Protein AF-A0A6B0SMW4-F1 (afdb_monomer)

Foldseek 3Di:
DQWDWDADPPRDIDIDGQADPLPGHGDDVPDPVVVVVVVDACVSVVHDGPPDDPPCNVPPPDHPDPD

Organism: NCBI:txid2692200

Radius of gyration: 18.22 Å; Cα contacts (8 Å, |Δi|>4): 55; chains: 1; bounding box: 34×18×52 Å

Secondary structure (DSSP, 8-state):
--EEEEEEGGGEEEEEESB-TTT-PBPPTT--HHHHHTTS-GGGGTPPPTT---TTTTS-SS-----

InterPro domains:
  IPR013087 Zinc finger C2H2-type [PS00028] (20-40)

Mean predicted aligned error: 8.08 Å

Structure (mmCIF, N/CA/C/O backbone):
data_AF-A0A6B0SMW4-F1
#
_entry.id   AF-A0A6B0SMW4-F1
#
loop_
_atom_site.group_PDB
_atom_site.id
_atom_site.type_symbol
_atom_site.label_atom_id
_atom_site.label_alt_id
_atom_site.label_comp_id
_atom_site.label_asym_id
_atom_site.label_entity_id
_atom_site.label_seq_id
_atom_site.pdbx_PDB_ins_code
_atom_site.Cartn_x
_atom_site.Cartn_y
_atom_site.Cartn_z
_atom_site.occupancy
_atom_site.B_iso_or_equiv
_atom_site.auth_seq_id
_atom_site.auth_comp_id
_atom_site.auth_asym_id
_atom_site.auth_atom_id
_atom_site.pdbx_PDB_model_num
ATOM 1 N N . MET A 1 1 ? -0.308 -14.620 5.749 1.00 58.53 1 MET A N 1
ATOM 2 C CA . MET A 1 1 ? -1.561 -13.872 5.491 1.00 58.53 1 MET A CA 1
ATOM 3 C C . MET A 1 1 ? -1.274 -12.401 5.750 1.00 58.53 1 MET A C 1
ATOM 5 O O . MET A 1 1 ? -0.960 -12.077 6.883 1.00 58.53 1 MET A O 1
ATOM 9 N N . SER A 1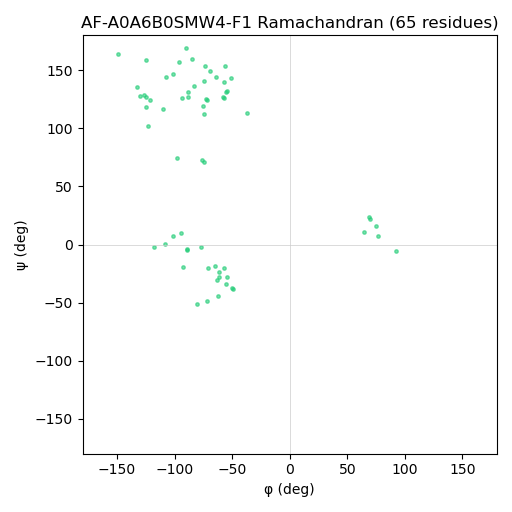 2 ? -1.309 -11.546 4.724 1.00 79.88 2 SER A N 1
ATOM 10 C CA . SER A 1 2 ? -0.906 -10.124 4.790 1.00 79.88 2 SER A CA 1
ATOM 11 C C . SER A 1 2 ? -2.076 -9.133 4.724 1.00 79.88 2 SER A C 1
ATOM 13 O O . SER A 1 2 ? -1.850 -7.925 4.760 1.00 79.88 2 SER A O 1
ATOM 15 N N . LEU A 1 3 ? -3.316 -9.623 4.629 1.00 87.94 3 LEU A N 1
ATOM 16 C CA . LEU A 1 3 ? -4.527 -8.818 4.491 1.00 87.94 3 LEU A CA 1
ATOM 17 C C . LEU A 1 3 ? -5.608 -9.291 5.467 1.00 87.94 3 LEU A C 1
ATOM 19 O O . LEU A 1 3 ? -5.874 -10.490 5.568 1.00 87.94 3 LEU A O 1
ATOM 23 N N . THR A 1 4 ? -6.264 -8.340 6.122 1.00 87.69 4 THR A N 1
ATOM 24 C CA . THR A 1 4 ? -7.493 -8.543 6.892 1.00 87.69 4 THR A CA 1
ATOM 25 C C . THR A 1 4 ? -8.587 -7.595 6.408 1.00 87.69 4 THR A C 1
ATOM 27 O O . THR A 1 4 ? -8.315 -6.562 5.790 1.00 87.69 4 THR A O 1
ATOM 30 N N . THR A 1 5 ? -9.841 -7.945 6.683 1.00 88.06 5 THR A N 1
ATOM 31 C CA . THR A 1 5 ? -11.007 -7.132 6.331 1.00 88.06 5 THR A CA 1
ATOM 32 C C . THR A 1 5 ? -11.821 -6.869 7.590 1.00 88.06 5 THR A C 1
ATOM 34 O O . THR A 1 5 ? -12.328 -7.809 8.198 1.00 88.06 5 THR A O 1
ATOM 37 N N . ASP A 1 6 ? -11.966 -5.597 7.954 1.00 83.44 6 ASP A N 1
ATOM 38 C CA . ASP A 1 6 ? -12.749 -5.149 9.105 1.00 83.44 6 ASP A CA 1
ATOM 39 C C . ASP A 1 6 ? -14.041 -4.464 8.657 1.00 83.44 6 ASP A C 1
ATOM 41 O O . ASP A 1 6 ? -14.081 -3.747 7.655 1.00 83.44 6 ASP A O 1
ATOM 45 N N . THR A 1 7 ? -15.115 -4.664 9.423 1.00 83.69 7 THR A N 1
ATOM 46 C CA . THR A 1 7 ? -16.410 -4.010 9.188 1.00 83.69 7 THR A CA 1
ATOM 47 C C . THR A 1 7 ? -16.684 -2.995 10.294 1.00 83.69 7 THR A C 1
ATOM 49 O O . THR A 1 7 ? -16.822 -3.354 11.460 1.00 83.69 7 THR A O 1
ATOM 52 N N . TYR A 1 8 ? -16.778 -1.719 9.926 1.00 77.94 8 TYR A N 1
ATOM 53 C CA . TYR A 1 8 ? -17.118 -0.615 10.821 1.00 77.94 8 TYR A CA 1
ATOM 54 C C . TYR A 1 8 ? -18.632 -0.363 10.876 1.00 77.94 8 TYR A C 1
ATOM 56 O O . TYR A 1 8 ? -19.414 -0.864 10.060 1.00 77.94 8 TYR A O 1
ATOM 64 N N . ALA A 1 9 ? -19.046 0.473 11.835 1.00 66.06 9 ALA A N 1
ATOM 6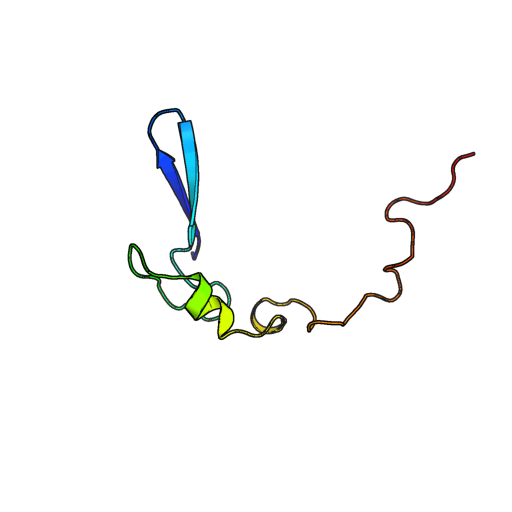5 C CA . ALA A 1 9 ? -20.416 0.966 11.933 1.00 66.06 9 ALA A CA 1
ATOM 66 C C . ALA A 1 9 ? -20.898 1.551 10.589 1.00 66.06 9 ALA A C 1
ATOM 68 O O . ALA A 1 9 ? -20.126 2.176 9.864 1.00 66.06 9 ALA A O 1
ATOM 69 N N . GLN A 1 10 ? -22.185 1.342 10.283 1.00 78.06 10 GLN A N 1
ATOM 70 C CA . GLN A 1 10 ? -22.836 1.688 9.004 1.00 78.06 10 GLN A CA 1
ATOM 71 C C . GLN A 1 10 ? -22.395 0.836 7.797 1.00 78.06 10 GLN A C 1
ATOM 73 O O . GLN A 1 10 ? -22.568 1.248 6.655 1.00 78.06 10 GLN A O 1
ATOM 78 N N . GLY A 1 11 ? -21.856 -0.367 8.027 1.00 80.81 11 GLY A N 1
ATOM 79 C CA . GLY A 1 11 ? -21.556 -1.320 6.949 1.00 80.81 11 GLY A CA 1
ATOM 80 C C . GLY A 1 11 ? -20.320 -0.958 6.125 1.00 80.81 11 GLY A C 1
ATOM 81 O O . GLY A 1 11 ? -20.128 -1.485 5.031 1.00 80.81 11 GLY A O 1
ATOM 82 N N . ARG A 1 12 ? -19.468 -0.058 6.630 1.00 83.62 12 ARG A N 1
ATOM 83 C CA . ARG A 1 12 ? -18.222 0.301 5.955 1.00 83.62 12 ARG A CA 1
ATOM 84 C C . ARG A 1 12 ? -17.208 -0.831 6.112 1.00 83.62 12 ARG A C 1
ATOM 86 O O . ARG A 1 12 ? -16.702 -1.057 7.206 1.00 83.62 12 ARG A O 1
ATOM 93 N N . VAL A 1 13 ? -16.881 -1.491 5.007 1.00 88.00 13 VAL A N 1
ATOM 94 C CA . VAL A 1 13 ? -15.834 -2.517 4.937 1.00 88.00 13 VAL A CA 1
ATOM 95 C C . VAL A 1 13 ? -14.490 -1.855 4.632 1.00 88.00 13 VAL A C 1
ATOM 97 O O . VAL A 1 13 ? -14.394 -1.025 3.726 1.00 88.00 13 VAL A O 1
ATOM 100 N N . VAL A 1 14 ? -13.453 -2.194 5.395 1.00 86.38 14 VAL A N 1
ATOM 101 C CA . VAL A 1 14 ? -12.092 -1.679 5.222 1.00 86.38 14 VAL A CA 1
ATOM 102 C C . VAL A 1 14 ? -11.123 -2.848 5.120 1.00 86.38 14 VAL A C 1
ATOM 104 O O . VAL A 1 14 ? -11.102 -3.729 5.971 1.00 86.38 14 VAL A O 1
ATOM 107 N N . ASN A 1 15 ? -10.304 -2.829 4.074 1.00 88.75 15 ASN A N 1
ATOM 108 C CA . ASN A 1 15 ? -9.232 -3.792 3.859 1.00 88.75 15 ASN A CA 1
ATOM 109 C C . ASN A 1 15 ? -7.935 -3.229 4.448 1.00 88.75 15 ASN A C 1
ATOM 111 O O . ASN A 1 15 ? -7.542 -2.108 4.121 1.00 88.75 15 ASN A O 1
ATOM 115 N N . ILE A 1 16 ? -7.287 -3.990 5.327 1.00 88.56 16 ILE A N 1
ATOM 116 C CA . ILE A 1 16 ? -6.101 -3.572 6.073 1.00 88.56 16 ILE A CA 1
ATOM 117 C C . ILE A 1 16 ? -4.962 -4.534 5.762 1.00 88.56 16 ILE A C 1
ATOM 119 O O . ILE A 1 16 ? -5.075 -5.738 5.970 1.00 88.56 16 ILE A O 1
ATOM 123 N N . LEU A 1 17 ? -3.833 -3.994 5.303 1.00 91.06 17 LEU A N 1
ATOM 124 C CA . LEU A 1 17 ? -2.604 -4.773 5.200 1.00 91.06 17 LEU A CA 1
ATOM 125 C C . LEU A 1 17 ? -2.010 -4.965 6.601 1.00 91.06 17 LEU A C 1
ATOM 127 O O . LEU A 1 17 ? -1.675 -3.987 7.280 1.00 91.06 17 LEU A O 1
ATOM 131 N N . THR A 1 18 ? -1.891 -6.215 7.032 1.00 94.19 18 THR A N 1
ATOM 132 C CA . THR A 1 18 ? -1.242 -6.614 8.291 1.00 94.19 18 THR A CA 1
ATOM 133 C C . THR A 1 18 ? 0.226 -6.958 8.097 1.00 94.19 18 THR A C 1
ATOM 135 O O . THR A 1 18 ? 0.993 -6.889 9.049 1.00 94.19 18 THR A O 1
ATOM 138 N N . GLY A 1 19 ? 0.641 -7.245 6.864 1.00 95.38 19 GLY A N 1
ATOM 139 C CA . GLY A 1 19 ? 2.047 -7.388 6.517 1.00 95.38 19 GLY A CA 1
ATOM 140 C C . GLY A 1 19 ? 2.338 -6.975 5.080 1.00 95.38 19 GLY A C 1
ATOM 141 O O . GLY A 1 19 ? 1.427 -6.835 4.261 1.00 95.38 19 GLY A O 1
ATOM 142 N N . CYS A 1 20 ? 3.612 -6.756 4.778 1.00 94.75 20 CYS A N 1
ATOM 143 C CA . CYS A 1 20 ? 4.093 -6.436 3.450 1.00 94.75 20 CYS A CA 1
ATOM 144 C C . CYS A 1 20 ? 4.005 -7.684 2.561 1.00 94.75 20 CYS A C 1
ATOM 146 O O . CYS A 1 20 ? 4.571 -8.721 2.915 1.00 94.75 20 CYS A O 1
ATOM 148 N N . PRO A 1 21 ? 3.311 -7.618 1.412 1.00 92.44 21 PRO A N 1
ATOM 149 C CA . PRO A 1 21 ? 3.186 -8.767 0.524 1.00 92.44 21 PRO A CA 1
ATOM 150 C C . PRO A 1 21 ? 4.493 -9.111 -0.209 1.00 92.44 21 PRO A C 1
ATOM 152 O O . PRO A 1 21 ? 4.626 -10.252 -0.632 1.00 92.44 21 PRO A O 1
ATOM 155 N N . ALA A 1 22 ? 5.441 -8.172 -0.314 1.00 93.56 22 ALA A N 1
ATOM 156 C CA . ALA A 1 22 ? 6.736 -8.388 -0.960 1.00 93.56 22 ALA A CA 1
ATOM 157 C C . ALA A 1 22 ? 7.743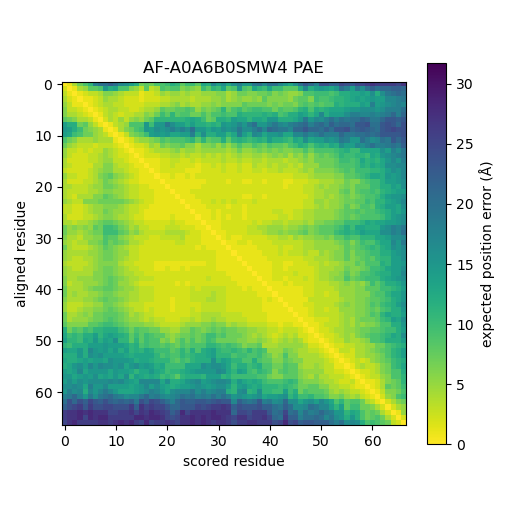 -9.115 -0.049 1.00 93.56 22 ALA A C 1
ATOM 159 O O . ALA A 1 22 ? 8.311 -10.134 -0.429 1.00 93.56 22 ALA A O 1
ATOM 160 N N . CYS A 1 23 ? 7.941 -8.636 1.186 1.00 94.62 23 CYS A N 1
ATOM 161 C CA . CYS A 1 23 ? 9.009 -9.140 2.068 1.00 94.62 23 CYS A CA 1
ATOM 162 C C . CYS A 1 23 ? 8.533 -9.793 3.374 1.00 94.62 23 CYS A C 1
ATOM 164 O O . CYS A 1 23 ? 9.354 -10.248 4.168 1.00 94.62 23 CYS A O 1
ATOM 166 N N . GLY A 1 24 ? 7.223 -9.826 3.635 1.00 93.38 24 GLY A N 1
ATOM 167 C CA . GLY A 1 24 ? 6.664 -10.427 4.848 1.00 93.38 24 GLY A CA 1
ATOM 168 C C . GLY A 1 24 ? 6.803 -9.586 6.123 1.00 93.38 24 GLY A C 1
ATOM 169 O O . GLY A 1 24 ? 6.447 -10.077 7.190 1.00 93.38 24 GLY A O 1
ATOM 170 N N . TYR A 1 25 ? 7.278 -8.337 6.038 1.00 94.75 25 TYR A N 1
ATOM 171 C CA . TYR A 1 25 ? 7.330 -7.410 7.176 1.00 94.75 25 TYR A CA 1
ATOM 172 C C . TYR A 1 25 ? 5.948 -7.230 7.823 1.00 94.75 25 TYR A C 1
ATOM 174 O O . TYR A 1 25 ? 4.982 -6.964 7.116 1.00 94.75 25 TYR A O 1
ATOM 182 N N . GLU A 1 26 ? 5.831 -7.341 9.146 1.00 96.19 26 GLU A N 1
ATOM 183 C CA . GLU A 1 26 ? 4.556 -7.161 9.853 1.00 96.19 26 GLU A CA 1
ATOM 184 C C . GLU A 1 26 ? 4.322 -5.694 10.223 1.00 96.19 26 GLU A C 1
ATOM 186 O O . GLU A 1 26 ? 5.153 -5.061 10.873 1.00 96.19 26 GLU A O 1
ATOM 191 N N . PHE A 1 27 ? 3.163 -5.155 9.841 1.00 94.69 27 PHE A N 1
ATOM 192 C CA . PHE A 1 27 ? 2.827 -3.758 10.090 1.00 94.69 27 PHE A CA 1
ATOM 193 C C . PHE A 1 27 ? 2.264 -3.544 11.489 1.00 94.69 27 PHE A C 1
ATOM 195 O O . PHE A 1 27 ? 1.335 -4.229 11.925 1.00 94.69 27 PHE A O 1
ATOM 202 N N . SER A 1 28 ? 2.720 -2.481 12.145 1.00 93.06 28 SER A N 1
ATOM 203 C CA . SER A 1 28 ? 2.122 -2.029 13.398 1.00 93.06 28 SER A CA 1
ATOM 204 C C . SER A 1 28 ? 0.760 -1.341 13.174 1.00 93.06 28 SER A C 1
ATOM 206 O O . SER A 1 28 ? 0.493 -0.746 12.115 1.00 93.06 28 SER A O 1
ATOM 208 N N . PRO A 1 29 ? -0.137 -1.350 14.180 1.00 85.62 29 PRO A N 1
ATOM 209 C CA . PRO A 1 29 ? -1.339 -0.522 14.160 1.00 85.62 29 PRO A CA 1
ATOM 210 C C . PRO A 1 29 ? -0.984 0.959 13.929 1.00 85.62 29 PRO A C 1
ATOM 212 O O . PRO A 1 29 ? -0.098 1.499 14.585 1.00 85.62 29 PRO A O 1
ATOM 215 N N . ASN A 1 30 ? -1.676 1.624 12.995 1.00 86.00 30 ASN A N 1
ATOM 216 C CA . ASN A 1 30 ? -1.448 3.025 12.583 1.00 86.00 30 ASN A CA 1
ATOM 217 C C . ASN A 1 30 ? -0.102 3.346 11.903 1.00 86.00 30 ASN A C 1
ATOM 219 O O . ASN A 1 30 ? 0.207 4.517 11.674 1.00 86.00 30 ASN A O 1
ATOM 223 N N . GLU A 1 31 ? 0.683 2.340 11.522 1.00 92.50 31 GLU A N 1
ATOM 224 C CA . GLU A 1 31 ? 1.905 2.564 10.755 1.00 92.50 31 GLU A CA 1
ATOM 225 C C . GLU A 1 31 ? 1.619 3.155 9.363 1.00 92.50 31 GLU A C 1
ATOM 227 O O . GLU A 1 31 ? 0.637 2.809 8.690 1.00 92.50 31 GLU A O 1
ATOM 232 N N . ARG A 1 32 ? 2.515 4.036 8.902 1.00 92.75 32 ARG A N 1
ATOM 233 C CA . ARG A 1 32 ? 2.488 4.624 7.557 1.00 92.75 32 ARG A CA 1
ATOM 234 C C . ARG A 1 32 ? 2.974 3.611 6.516 1.00 92.75 32 ARG A C 1
ATOM 236 O O . ARG A 1 32 ? 4.044 3.776 5.945 1.00 92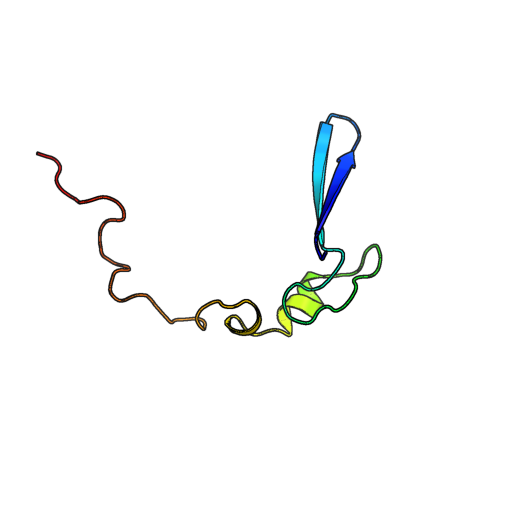.75 32 ARG A O 1
ATOM 243 N N .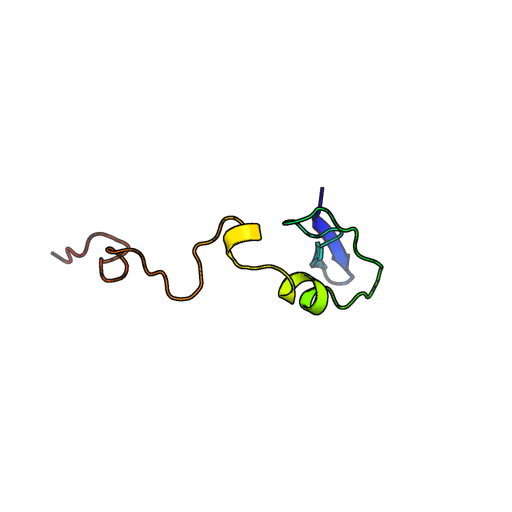 ARG A 1 33 ? 2.145 2.606 6.229 1.00 93.38 33 ARG A N 1
ATOM 244 C CA . ARG A 1 33 ? 2.437 1.487 5.308 1.00 93.38 33 ARG A CA 1
ATOM 245 C C . ARG A 1 33 ? 2.991 1.925 3.951 1.00 93.38 33 ARG A C 1
ATOM 247 O O . ARG A 1 33 ? 3.905 1.302 3.437 1.00 93.38 33 ARG A O 1
ATOM 254 N N . TYR A 1 34 ? 2.486 3.030 3.397 1.00 91.62 34 TYR A N 1
ATOM 255 C CA . TYR A 1 34 ? 2.954 3.560 2.110 1.00 91.62 34 TYR A CA 1
ATOM 256 C C . TYR A 1 34 ? 4.438 3.962 2.112 1.00 91.62 34 TYR A C 1
ATOM 258 O O . TYR A 1 34 ? 5.043 4.019 1.050 1.00 91.62 34 TYR A O 1
ATOM 266 N N . LYS A 1 35 ? 5.023 4.269 3.281 1.00 96.19 35 LYS A N 1
ATOM 267 C CA . LYS A 1 35 ? 6.454 4.568 3.393 1.00 96.19 35 LYS A CA 1
ATOM 268 C C . LYS A 1 35 ? 7.291 3.310 3.219 1.00 96.19 35 LYS A C 1
ATOM 270 O O . LYS A 1 35 ? 8.179 3.331 2.387 1.00 96.19 35 LYS A O 1
ATOM 275 N N . HIS A 1 36 ? 6.946 2.237 3.926 1.00 95.44 36 HIS A N 1
ATOM 276 C CA . HIS A 1 36 ? 7.605 0.943 3.759 1.00 95.44 36 HIS A CA 1
ATOM 277 C C . HIS A 1 36 ? 7.412 0.382 2.344 1.00 95.44 36 HIS A C 1
ATOM 279 O O . HIS A 1 36 ? 8.361 -0.073 1.726 1.00 95.44 36 HIS A O 1
ATOM 285 N N . LEU A 1 37 ? 6.193 0.449 1.794 1.00 94.38 37 LEU A N 1
ATOM 286 C CA . LEU A 1 37 ? 5.925 -0.037 0.434 1.00 94.38 37 LEU A CA 1
ATOM 287 C C . LEU A 1 37 ? 6.731 0.710 -0.639 1.00 94.38 37 LEU A C 1
ATOM 289 O O . LEU A 1 37 ? 7.024 0.127 -1.670 1.00 94.38 37 LEU A O 1
ATOM 293 N N . GLY A 1 38 ? 7.094 1.972 -0.398 1.00 94.12 38 GLY A N 1
ATOM 294 C CA . GLY A 1 38 ? 7.936 2.750 -1.309 1.00 94.12 38 GLY A CA 1
ATOM 295 C C . GLY A 1 38 ? 9.426 2.399 -1.262 1.00 94.12 38 GLY A C 1
ATOM 296 O O . GLY A 1 38 ? 10.191 3.013 -1.995 1.00 94.12 38 GLY A O 1
ATOM 297 N N . GLU A 1 39 ? 9.843 1.475 -0.391 1.00 95.56 39 GLU A N 1
ATOM 298 C CA . GLU A 1 39 ? 11.208 0.924 -0.353 1.00 95.56 39 GLU A CA 1
ATOM 299 C C . GLU A 1 39 ? 11.362 -0.316 -1.250 1.00 95.56 39 GLU A C 1
ATOM 301 O O . GLU A 1 39 ? 12.463 -0.849 -1.352 1.00 95.56 39 GLU A O 1
ATOM 306 N N . HIS A 1 40 ? 10.269 -0.772 -1.869 1.00 94.38 40 HIS A N 1
ATOM 307 C CA . HIS A 1 40 ? 10.239 -1.901 -2.798 1.00 94.38 40 HIS A CA 1
ATOM 308 C C . HIS A 1 40 ? 10.183 -1.401 -4.236 1.00 94.38 40 HIS A C 1
ATOM 310 O O . HIS A 1 40 ? 9.533 -0.391 -4.529 1.00 94.38 40 HIS A O 1
ATOM 316 N N . GLU A 1 41 ? 10.808 -2.153 -5.127 1.00 94.00 41 GLU A N 1
ATOM 317 C CA . GLU A 1 41 ? 10.674 -1.967 -6.566 1.00 94.00 41 GLU A CA 1
ATOM 318 C C . GLU A 1 41 ? 9.428 -2.724 -7.079 1.00 94.00 41 GLU A C 1
ATOM 320 O O . GLU A 1 41 ? 8.919 -3.628 -6.403 1.00 94.00 41 GLU A O 1
ATOM 325 N N . PRO A 1 42 ? 8.874 -2.372 -8.255 1.00 92.94 42 PRO A N 1
ATOM 326 C CA . PRO A 1 42 ? 7.736 -3.087 -8.844 1.00 92.94 42 PRO A CA 1
ATOM 327 C C . PRO A 1 4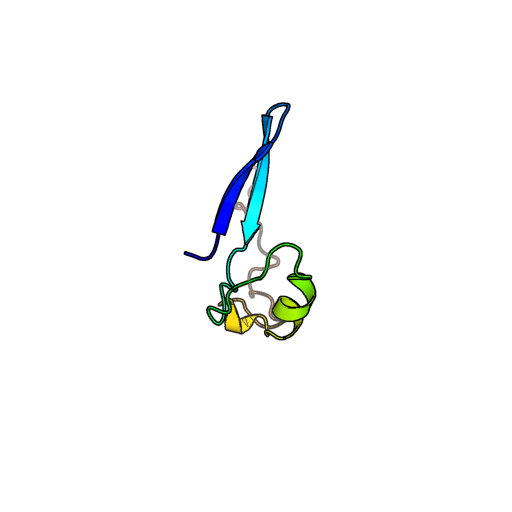2 ? 7.923 -4.613 -8.908 1.00 92.94 42 PRO A C 1
ATOM 329 O O . PRO A 1 42 ? 6.990 -5.378 -8.643 1.00 92.94 42 PRO A O 1
ATOM 332 N N . GLU A 1 43 ? 9.143 -5.054 -9.191 1.00 93.69 43 GLU A N 1
ATOM 333 C CA . GLU A 1 43 ? 9.543 -6.449 -9.342 1.00 93.69 43 GLU A CA 1
ATOM 334 C C . GLU A 1 43 ? 9.381 -7.251 -8.047 1.00 93.69 43 GLU A C 1
ATOM 336 O O . GLU A 1 43 ? 9.040 -8.435 -8.099 1.00 93.69 43 GLU A O 1
ATOM 341 N N . ASP A 1 44 ? 9.527 -6.612 -6.883 1.00 93.75 44 ASP A N 1
ATOM 342 C CA . ASP A 1 44 ? 9.307 -7.248 -5.578 1.00 93.75 44 ASP A CA 1
ATOM 343 C C . ASP A 1 44 ? 7.836 -7.661 -5.378 1.00 93.75 44 ASP A C 1
ATOM 345 O O . ASP A 1 44 ? 7.516 -8.523 -4.555 1.00 93.75 44 ASP A O 1
ATOM 349 N N . PHE A 1 45 ? 6.924 -7.079 -6.164 1.00 91.56 45 PHE A N 1
ATOM 350 C CA . PHE A 1 45 ? 5.509 -7.446 -6.222 1.00 91.56 45 PHE A CA 1
ATOM 351 C C . PHE A 1 45 ? 5.160 -8.313 -7.441 1.00 91.56 45 PHE A C 1
ATOM 353 O O . PHE A 1 45 ? 3.980 -8.581 -7.678 1.00 91.56 45 PHE A O 1
ATOM 360 N N . GLY A 1 46 ? 6.156 -8.755 -8.214 1.00 91.00 46 GLY A N 1
ATOM 361 C CA . GLY A 1 46 ? 5.956 -9.485 -9.466 1.00 91.00 46 GLY A CA 1
ATOM 362 C C . GLY A 1 46 ? 5.359 -8.627 -10.584 1.00 91.00 46 GLY A C 1
ATOM 363 O O . GLY A 1 46 ? 4.697 -9.168 -11.468 1.00 91.00 46 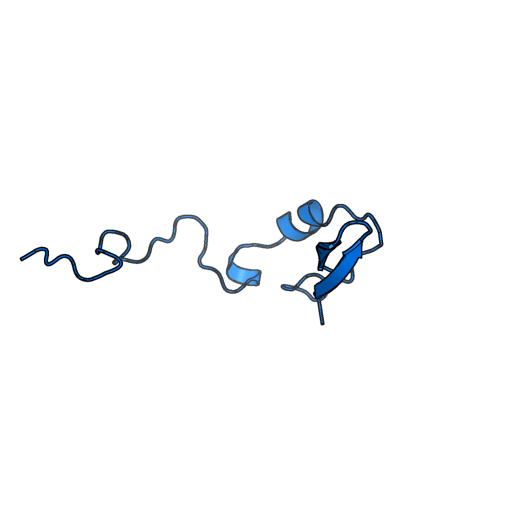GLY A O 1
ATOM 364 N N . LEU A 1 47 ? 5.538 -7.304 -10.517 1.00 90.31 47 LEU A N 1
ATOM 365 C CA . LEU A 1 47 ? 5.157 -6.371 -11.574 1.00 90.31 47 LEU A CA 1
ATOM 366 C C . LEU A 1 47 ? 6.362 -6.071 -12.463 1.00 90.31 47 LEU A C 1
ATOM 368 O O . LEU A 1 47 ? 7.509 -6.190 -12.033 1.00 90.31 47 LEU A O 1
ATOM 372 N N . ASP A 1 48 ? 6.091 -5.638 -13.689 1.00 91.25 48 ASP A N 1
ATOM 373 C CA . ASP A 1 48 ? 7.144 -5.133 -14.558 1.00 91.25 48 ASP A CA 1
ATOM 374 C C . ASP A 1 48 ? 7.688 -3.785 -14.043 1.00 91.25 48 ASP A C 1
ATOM 376 O O . ASP A 1 48 ? 6.935 -2.995 -13.450 1.00 91.25 48 ASP A O 1
ATOM 380 N N . PRO A 1 49 ? 8.978 -3.489 -14.288 1.00 89.38 49 PRO A N 1
ATOM 381 C CA . PRO A 1 49 ? 9.566 -2.207 -13.938 1.00 89.38 49 PRO A CA 1
ATOM 382 C C . PRO A 1 49 ? 8.808 -1.033 -14.565 1.00 89.38 49 PRO A C 1
ATOM 384 O O . PRO A 1 49 ? 8.208 -1.128 -15.641 1.00 89.38 49 PRO A O 1
ATOM 387 N N . LEU A 1 50 ? 8.895 0.130 -13.919 1.00 83.00 50 LEU A N 1
ATOM 388 C CA . LEU A 1 50 ? 8.263 1.344 -14.429 1.00 83.00 50 LEU A CA 1
ATOM 389 C C . LEU A 1 50 ? 8.768 1.687 -15.837 1.00 83.00 50 LEU A C 1
ATOM 391 O O . LEU A 1 50 ? 9.966 1.839 -16.070 1.00 83.00 50 LEU A O 1
ATOM 395 N N . GLY A 1 51 ? 7.829 1.874 -16.763 1.00 83.44 51 GLY A N 1
ATOM 396 C CA . GLY A 1 51 ? 8.121 2.223 -18.154 1.00 83.44 51 GLY A CA 1
ATOM 397 C C . GLY A 1 51 ? 8.256 1.024 -19.090 1.00 83.44 51 GLY A C 1
ATOM 398 O O . GLY A 1 51 ? 8.347 1.231 -20.298 1.00 83.44 51 GLY A O 1
ATOM 399 N N . VAL A 1 52 ? 8.210 -0.206 -18.571 1.00 86.69 52 VAL A N 1
ATOM 400 C CA . VAL A 1 52 ? 7.954 -1.381 -19.405 1.00 86.69 52 VAL A CA 1
ATOM 401 C C . VAL A 1 52 ? 6.484 -1.362 -19.806 1.00 86.69 52 VAL A C 1
ATOM 403 O O . VAL A 1 52 ? 5.587 -1.249 -18.971 1.00 86.69 52 VAL A O 1
ATOM 406 N N . VAL A 1 53 ? 6.250 -1.420 -21.109 1.00 84.94 53 VAL A N 1
ATOM 407 C CA . VAL A 1 53 ? 4.924 -1.429 -21.717 1.00 84.94 53 VAL A CA 1
ATOM 408 C C . VAL A 1 53 ? 4.867 -2.667 -22.602 1.00 84.94 53 VAL A C 1
ATOM 410 O O . VAL A 1 53 ? 5.774 -2.877 -23.403 1.00 84.94 53 VAL A O 1
ATOM 413 N N . ASP A 1 54 ? 3.840 -3.500 -22.420 1.00 82.94 54 ASP A N 1
ATOM 414 C CA . ASP A 1 54 ? 3.613 -4.680 -23.264 1.00 82.94 54 ASP A CA 1
ATOM 415 C C . ASP A 1 54 ? 3.488 -4.238 -24.730 1.00 82.94 54 ASP A C 1
ATOM 417 O O . ASP A 1 54 ? 2.844 -3.228 -25.019 1.00 82.94 54 ASP A O 1
ATOM 421 N N . ASP A 1 55 ? 4.071 -4.994 -25.662 1.00 84.31 55 ASP A N 1
ATOM 422 C CA . ASP A 1 55 ? 4.024 -4.682 -27.100 1.00 84.31 55 ASP A CA 1
ATOM 423 C C . ASP A 1 55 ? 2.582 -4.561 -27.634 1.00 84.31 55 ASP A C 1
ATOM 425 O O . ASP A 1 55 ? 2.334 -3.936 -28.665 1.00 84.31 55 ASP A O 1
ATOM 429 N N . ARG A 1 56 ? 1.613 -5.137 -26.916 1.00 82.25 56 ARG A N 1
ATOM 430 C CA . ARG A 1 56 ? 0.180 -5.101 -27.212 1.00 82.25 56 ARG A CA 1
ATOM 431 C C . ARG A 1 56 ? -0.565 -3.987 -26.486 1.00 82.25 56 ARG A C 1
ATOM 433 O O . ARG A 1 56 ? -1.791 -3.970 -26.498 1.00 82.25 56 ARG A O 1
ATOM 440 N N . HIS A 1 57 ? 0.132 -3.052 -25.847 1.00 83.38 57 HIS A N 1
ATOM 441 C CA . HIS A 1 57 ? -0.491 -1.931 -25.140 1.00 83.38 57 HIS A CA 1
ATOM 442 C C . HIS A 1 57 ? -1.435 -1.114 -26.031 1.00 83.38 57 HIS A C 1
ATOM 444 O O . HIS A 1 57 ? -2.466 -0.633 -25.561 1.00 83.38 57 HIS A O 1
ATOM 450 N N . ASP A 1 58 ? -1.102 -0.993 -27.317 1.00 84.62 58 ASP A N 1
ATOM 451 C CA . ASP A 1 5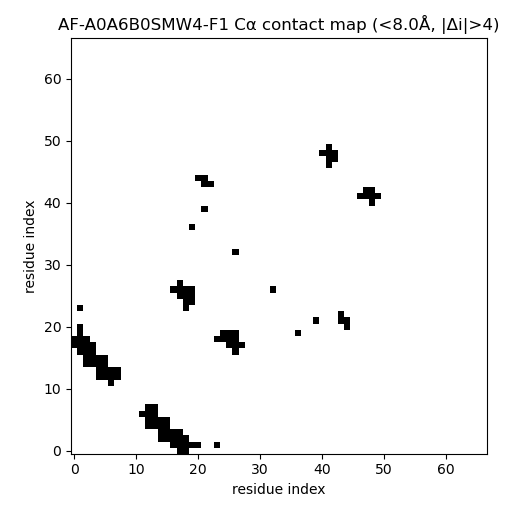8 ? -1.917 -0.268 -28.293 1.00 84.62 58 ASP A CA 1
ATOM 452 C C . ASP A 1 58 ? -2.974 -1.159 -28.972 1.00 84.62 58 ASP A C 1
ATOM 454 O O . ASP A 1 58 ? -3.805 -0.667 -29.743 1.00 84.62 58 ASP A O 1
ATOM 458 N N . GLU A 1 59 ? -2.983 -2.467 -28.692 1.00 87.94 59 GLU A N 1
ATOM 459 C CA . GLU A 1 59 ? -4.012 -3.365 -29.203 1.00 87.94 59 GLU A CA 1
ATOM 460 C C . GLU A 1 59 ? -5.337 -3.161 -28.446 1.00 87.94 59 GLU A C 1
ATOM 462 O O . GLU A 1 59 ? -5.365 -2.991 -27.222 1.00 87.94 59 GLU A O 1
ATOM 467 N N . PRO A 1 60 ? -6.485 -3.208 -29.142 1.00 83.12 60 PRO A N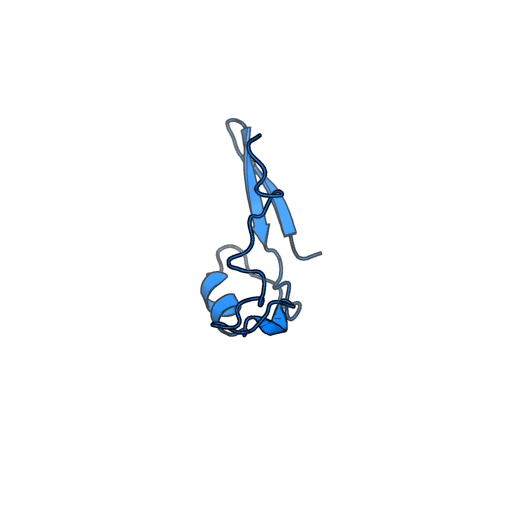 1
ATOM 468 C CA . PRO A 1 60 ? -7.780 -3.181 -28.482 1.00 83.12 60 PRO A CA 1
ATOM 469 C C . PRO A 1 60 ? -7.914 -4.326 -27.470 1.00 83.12 60 PRO A C 1
ATOM 471 O O . PRO A 1 60 ? -7.812 -5.497 -27.832 1.00 83.12 60 PRO A O 1
ATOM 474 N N . LEU A 1 61 ? -8.254 -3.993 -26.219 1.00 78.75 61 LEU A N 1
ATOM 475 C CA . LEU A 1 61 ? -8.517 -4.981 -25.157 1.00 78.75 61 LEU A CA 1
ATOM 476 C C . LEU A 1 61 ? -9.591 -6.011 -25.542 1.00 78.75 61 LEU A C 1
ATOM 478 O O . LEU A 1 61 ? -9.578 -7.143 -25.063 1.00 78.75 61 LEU A O 1
ATOM 482 N N . PHE A 1 62 ? -10.522 -5.618 -26.411 1.00 81.25 62 PHE A N 1
ATOM 483 C CA . PHE A 1 62 ? -11.515 -6.497 -27.011 1.00 81.25 62 PHE A CA 1
ATOM 484 C C . PHE A 1 62 ? -11.485 -6.272 -28.518 1.00 81.25 62 PHE A C 1
ATOM 486 O O . PHE A 1 62 ? -11.554 -5.119 -28.949 1.00 81.25 62 PHE A O 1
ATOM 493 N N . GLY A 1 63 ? -11.355 -7.365 -29.281 1.00 71.62 63 GLY A N 1
ATOM 494 C CA . GLY A 1 63 ? -11.157 -7.376 -30.732 1.00 71.62 63 GLY A CA 1
ATOM 495 C C . GLY A 1 63 ? -11.944 -6.276 -31.433 1.00 71.62 63 GLY A C 1
ATOM 496 O O . GLY A 1 63 ? -13.174 -6.258 -31.402 1.00 71.62 63 GLY A O 1
ATOM 497 N N . GLY A 1 64 ? -11.210 -5.321 -32.000 1.00 69.19 64 GLY A N 1
ATOM 498 C CA . GLY A 1 64 ? -11.763 -4.154 -32.665 1.00 69.19 64 GLY A CA 1
ATOM 499 C C . GLY A 1 64 ? -12.352 -4.523 -34.016 1.00 69.19 64 GLY A C 1
ATOM 500 O O . GLY A 1 64 ? -11.789 -4.146 -35.034 1.00 69.19 64 GLY A O 1
ATOM 501 N N . ASP A 1 65 ? -13.478 -5.229 -34.019 1.00 65.94 65 ASP A N 1
ATOM 502 C CA . ASP A 1 65 ? -14.344 -5.301 -35.186 1.00 65.94 65 ASP A CA 1
ATOM 503 C C . ASP A 1 65 ? -15.743 -4.834 -34.781 1.00 65.94 65 ASP A C 1
ATOM 505 O O . ASP A 1 65 ? -16.499 -5.511 -34.084 1.00 65.94 65 ASP A O 1
ATOM 509 N N . ARG A 1 66 ? -16.045 -3.585 -35.145 1.00 64.12 66 ARG A N 1
ATOM 510 C CA . ARG A 1 66 ? -17.402 -3.039 -35.121 1.00 64.12 66 ARG A CA 1
ATOM 511 C C . ARG A 1 66 ? -17.952 -3.141 -36.541 1.00 64.12 66 ARG A C 1
ATOM 513 O O . ARG A 1 66 ? -18.038 -2.126 -37.230 1.00 64.12 66 ARG A O 1
ATOM 520 N N . THR A 1 67 ? -18.313 -4.348 -36.959 1.00 58.28 67 THR A N 1
ATOM 521 C CA . THR A 1 67 ? -19.143 -4.586 -38.151 1.00 58.28 67 THR A CA 1
ATOM 522 C C . THR A 1 67 ? -20.358 -5.411 -37.799 1.00 58.28 67 THR A C 1
ATOM 524 O O . THR A 1 67 ? -20.185 -6.415 -37.074 1.00 58.28 67 THR A O 1
#

pLDDT: mean 86.43, std 9.02, range [58.28, 96.19]

Sequence (67 aa):
MSLTTDTYAQGRVVNILTGCPACGYEFSPNERRYKHLGEHEPEDFGLDPLGVVDDRHDEPLFGGDRT

Solvent-accessible surface area (backbone atoms only — not comparable to full-atom values): 4542 Å² total; per-residue (Å²): 135,34,69,47,79,48,77,46,86,91,77,46,73,46,80,42,71,46,23,41,87,61,80,64,50,75,54,60,90,90,54,67,58,70,61,64,59,66,75,54,59,48,56,58,72,76,39,73,53,92,86,70,70,63,94,59,69,85,51,64,95,61,80,86,70,94,123